Protein AF-A0A8X6VFV5-F1 (afdb_monomer)

InterPro domains:
  IPR036397 Ribonuclease H superfamily [G3DSA:3.30.420.10] (1-63)
  IPR036397 Ribonuclease H superfamily [G3DSA:3.30.420.10] (64-114)

Foldseek 3Di:
DPLPDDQDFDDPDDDQALVCCLPRPCAVTVVVVCVVVDPPDDDDDDPPVSCPDPVNVVSVVDDHDDDDDDDVCVVSVVVRVVVVPDDSVVVVCVVVLVVLVVVQCVVVVNDDDDPVCSVVDDDPPDD

pLDDT: mean 70.6, std 14.45, range [31.52, 92.94]

Radius of gyration: 17.71 Å; Cα contacts (8 Å, |Δi|>4): 74; chains: 1; bounding box: 36×32×45 Å

Secondary structure (DSSP, 8-state):
-BTTB----PPPSS---HHHHIIIIIIIIIHHHHHHHGGG--------GGGGSHHHHHHHHS-------S--HHHHHHHHHHHHHS-HHHHHHHHHHHHHHHHHHHHTTTPPPPGGGGGGS------

Mean predicted aligned error: 12.0 Å

Sequence (127 aa):
MINGRTCLHVVANGTMTGQRYIDEVLLPHIHLFRGSVGDKFVFMDDNATCHRTLAVQDCLDIAGRNYPPTNKNTLIRALTEEWDKLPQQLLDNVVQSMVRRVECCITLHGRHIHPVLIPFFKVPVDF

Structure (mmCIF, N/CA/C/O backbone):
data_AF-A0A8X6VFV5-F1
#
_entry.id   AF-A0A8X6VFV5-F1
#
loop_
_atom_site.group_PDB
_atom_site.id
_atom_site.type_symbol
_atom_site.label_atom_id
_atom_site.label_alt_id
_atom_site.label_comp_id
_atom_site.label_asym_id
_atom_site.label_entity_id
_atom_site.label_seq_id
_atom_site.pdbx_PDB_ins_code
_atom_site.Cartn_x
_atom_site.Cartn_y
_atom_site.Cartn_z
_atom_site.occupancy
_atom_site.B_iso_or_equiv
_atom_site.auth_seq_id
_atom_site.auth_comp_id
_atom_site.auth_asym_id
_atom_site.auth_atom_id
_atom_site.pdbx_PDB_model_num
ATOM 1 N N . MET A 1 1 ? -10.485 -11.238 0.840 1.00 53.78 1 MET A N 1
ATOM 2 C CA . MET A 1 1 ? -10.352 -10.410 -0.376 1.00 53.78 1 MET A CA 1
ATOM 3 C C . MET A 1 1 ? -11.646 -10.527 -1.154 1.00 53.78 1 MET A C 1
ATOM 5 O O . MET A 1 1 ?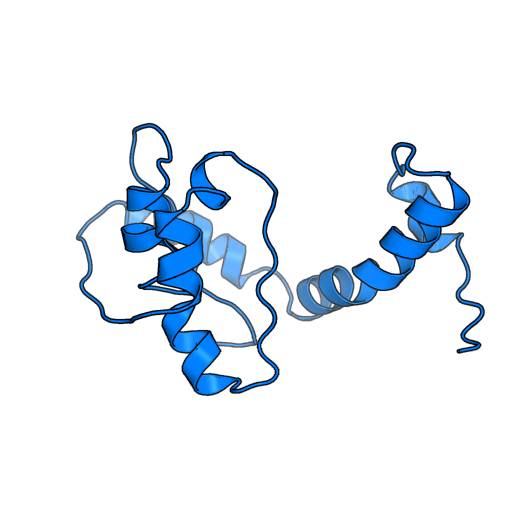 -12.026 -11.645 -1.468 1.00 53.78 1 MET A O 1
ATOM 9 N N . ILE A 1 2 ? -12.331 -9.420 -1.423 1.00 53.16 2 ILE A N 1
ATOM 10 C CA . ILE A 1 2 ? -13.417 -9.388 -2.410 1.00 53.16 2 ILE A CA 1
ATOM 11 C C . ILE A 1 2 ? -12.817 -8.651 -3.607 1.00 53.16 2 ILE A C 1
ATOM 13 O O . ILE A 1 2 ? -12.339 -7.531 -3.449 1.00 53.16 2 ILE A O 1
ATOM 17 N N . ASN A 1 3 ? -12.736 -9.310 -4.764 1.00 63.25 3 ASN A N 1
ATOM 18 C CA . ASN A 1 3 ? -12.216 -8.728 -6.009 1.00 63.25 3 ASN A CA 1
ATOM 19 C C . ASN A 1 3 ? -10.788 -8.142 -5.906 1.00 63.25 3 ASN A C 1
ATOM 21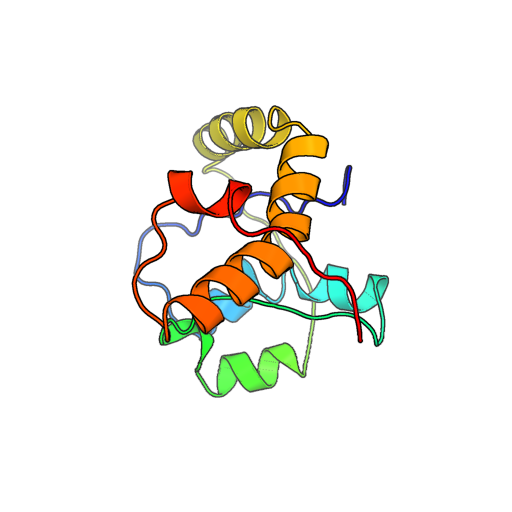 O O . ASN A 1 3 ? -10.541 -7.035 -6.357 1.00 63.25 3 ASN A O 1
ATOM 25 N N . GLY A 1 4 ? -9.829 -8.841 -5.287 1.00 67.06 4 GLY A N 1
ATOM 26 C CA . GLY A 1 4 ? -8.421 -8.402 -5.316 1.00 67.06 4 GLY A CA 1
ATOM 27 C C . GLY A 1 4 ? -8.066 -7.198 -4.424 1.00 67.06 4 GLY A C 1
ATOM 28 O O . GLY A 1 4 ? -6.967 -6.666 -4.540 1.00 67.06 4 GLY A O 1
ATOM 29 N N . ARG A 1 5 ? -8.970 -6.755 -3.536 1.00 70.12 5 ARG A N 1
ATOM 30 C CA . ARG A 1 5 ? -8.761 -5.591 -2.653 1.00 70.12 5 ARG A CA 1
ATOM 31 C C . ARG A 1 5 ? -8.616 -5.957 -1.185 1.00 70.12 5 ARG A C 1
ATOM 33 O O . ARG A 1 5 ? -9.333 -6.819 -0.661 1.00 70.12 5 ARG A O 1
ATOM 40 N N . THR A 1 6 ? -7.752 -5.214 -0.502 1.00 71.88 6 THR A N 1
ATOM 41 C CA . THR A 1 6 ? -7.772 -5.073 0.957 1.00 71.88 6 THR A CA 1
ATOM 42 C C . THR A 1 6 ? -8.751 -3.960 1.346 1.00 71.88 6 THR A C 1
ATOM 44 O O . THR A 1 6 ? -9.061 -3.082 0.536 1.00 71.88 6 THR A O 1
ATOM 47 N N . CYS A 1 7 ? -9.274 -3.991 2.573 1.00 74.69 7 CYS A N 1
ATOM 48 C CA . CYS A 1 7 ? -10.069 -2.876 3.087 1.00 74.69 7 CYS A CA 1
ATOM 49 C C . CYS A 1 7 ? -9.186 -1.629 3.276 1.00 74.69 7 CYS A C 1
ATOM 51 O O . CYS A 1 7 ? -7.992 -1.746 3.561 1.00 74.69 7 CYS A O 1
ATOM 53 N N . LEU A 1 8 ? -9.767 -0.434 3.125 1.00 76.94 8 LEU A N 1
ATOM 54 C CA . LEU A 1 8 ? -9.080 0.815 3.450 1.00 76.94 8 LEU A CA 1
ATOM 55 C C . LEU A 1 8 ? -8.955 0.949 4.974 1.00 76.94 8 LEU A C 1
ATOM 57 O O . LEU A 1 8 ? -9.953 1.122 5.677 1.00 76.94 8 LEU A O 1
ATOM 61 N N . HIS A 1 9 ? -7.722 0.905 5.480 1.00 76.81 9 HIS A N 1
ATOM 62 C CA . HIS A 1 9 ? -7.435 1.099 6.896 1.00 76.81 9 HIS A CA 1
ATOM 63 C C . HIS A 1 9 ? -6.945 2.524 7.161 1.00 76.81 9 HIS A C 1
ATOM 65 O O . HIS A 1 9 ? -5.839 2.901 6.786 1.00 76.81 9 H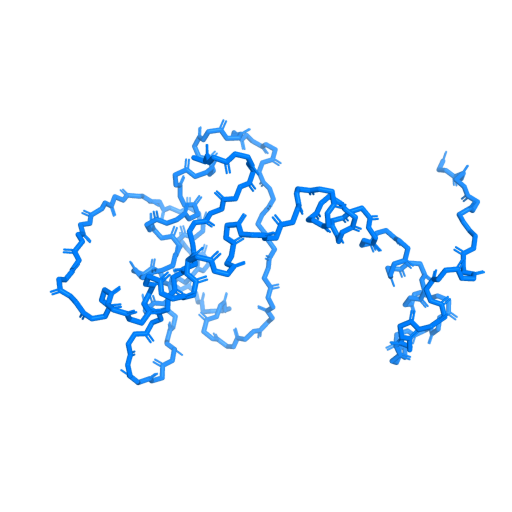IS A O 1
ATOM 71 N N . VAL A 1 10 ? -7.765 3.327 7.834 1.00 79.94 10 VAL A N 1
ATOM 72 C CA . VAL A 1 10 ? -7.356 4.661 8.303 1.00 79.94 10 VAL A CA 1
ATOM 73 C C . VAL A 1 10 ? -6.738 4.523 9.690 1.00 79.94 10 VAL A C 1
ATOM 75 O O . VAL A 1 10 ? -7.350 3.925 10.553 1.00 79.94 10 VAL A O 1
ATOM 78 N N . VAL A 1 11 ? -5.571 5.072 9.975 1.00 78.38 11 VAL A N 1
ATOM 79 C CA . VAL A 1 11 ? -5.020 5.032 11.341 1.00 78.38 11 VAL A CA 1
ATOM 80 C C . VAL A 1 11 ? -5.506 6.269 12.111 1.00 78.38 11 VAL A C 1
ATOM 82 O O . VAL A 1 11 ? -5.524 7.369 11.563 1.00 78.38 11 VAL A O 1
ATOM 85 N N . ALA A 1 12 ? -6.007 6.098 13.342 1.00 76.56 12 ALA A N 1
ATOM 86 C CA . ALA A 1 12 ? -6.532 7.218 14.141 1.00 76.56 12 ALA A CA 1
ATOM 87 C C . ALA A 1 12 ? -5.413 8.208 14.533 1.00 76.56 12 ALA A C 1
ATOM 89 O O . ALA A 1 12 ? -4.238 7.844 14.478 1.00 76.56 12 ALA A O 1
ATOM 90 N N . ASN A 1 13 ? -5.780 9.435 14.938 1.00 77.38 13 ASN A N 1
ATOM 91 C CA . ASN A 1 13 ? -4.868 10.559 15.225 1.00 77.38 13 ASN A CA 1
ATOM 92 C C . ASN A 1 13 ? -3.512 10.168 15.851 1.00 77.38 13 ASN A C 1
ATOM 94 O O . ASN A 1 13 ? -3.423 9.312 16.730 1.00 77.38 13 ASN A O 1
ATOM 98 N N . GLY A 1 14 ? -2.456 10.863 15.424 1.00 75.19 14 GLY A N 1
ATOM 99 C CA . GLY A 1 14 ? -1.074 10.669 15.872 1.00 75.19 14 GLY A CA 1
ATOM 100 C C . GLY A 1 14 ? -0.132 10.329 14.715 1.00 75.19 14 GLY A C 1
ATOM 101 O O . GLY A 1 14 ? -0.572 10.058 13.602 1.00 75.19 14 GLY A O 1
ATOM 102 N N . THR A 1 15 ? 1.173 10.354 14.974 1.00 86.06 15 THR A N 1
ATOM 103 C CA . THR A 1 15 ? 2.202 10.066 13.963 1.00 86.06 15 THR A CA 1
ATOM 104 C C . THR A 1 15 ? 2.296 8.566 13.683 1.00 86.06 15 THR A C 1
ATOM 106 O O . THR A 1 15 ? 2.156 7.748 14.598 1.00 86.06 15 THR A O 1
ATOM 109 N N . MET A 1 16 ? 2.556 8.201 12.425 1.00 90.00 16 MET A N 1
ATOM 110 C CA . MET A 1 16 ? 2.870 6.824 12.043 1.00 90.00 16 MET A CA 1
ATOM 111 C C . MET A 1 16 ? 4.284 6.465 12.519 1.00 90.00 16 MET A C 1
ATOM 113 O O . MET A 1 16 ? 5.265 7.068 12.086 1.00 90.00 16 MET A O 1
ATOM 117 N N . THR A 1 17 ? 4.393 5.491 13.422 1.00 92.94 17 THR A N 1
ATOM 118 C CA . THR A 1 17 ? 5.668 4.896 13.855 1.00 92.94 17 THR A CA 1
ATOM 119 C C . THR A 1 17 ? 5.811 3.504 13.249 1.00 92.94 17 THR A C 1
ATOM 121 O O . THR A 1 17 ? 4.818 2.918 12.823 1.00 92.94 17 THR A O 1
ATOM 124 N N . GLY A 1 18 ? 7.024 2.942 13.229 1.00 89.31 18 GLY A N 1
ATOM 125 C CA . GLY A 1 18 ? 7.211 1.576 12.724 1.00 89.31 18 GLY A CA 1
ATOM 126 C C . GLY A 1 18 ? 6.393 0.538 13.494 1.00 89.31 18 GLY A C 1
ATOM 127 O O . GLY A 1 18 ? 5.768 -0.316 12.882 1.00 89.31 18 GLY A O 1
ATOM 128 N N . GLN A 1 19 ? 6.284 0.675 14.819 1.00 90.56 19 GLN A N 1
ATOM 129 C CA . GLN A 1 19 ? 5.454 -0.225 15.623 1.00 90.56 19 GLN A CA 1
ATOM 130 C C . GLN A 1 19 ? 3.958 -0.100 15.291 1.00 90.56 19 GLN A C 1
ATOM 132 O O . GLN A 1 19 ? 3.285 -1.109 15.124 1.00 90.56 19 GLN A O 1
ATOM 137 N N . ARG A 1 20 ? 3.434 1.122 15.103 1.00 91.19 20 ARG A N 1
ATOM 138 C CA . ARG A 1 20 ? 2.039 1.296 14.651 1.00 91.19 20 ARG A CA 1
ATOM 139 C C . ARG A 1 20 ? 1.812 0.720 13.261 1.00 91.19 20 ARG A C 1
ATOM 141 O O . ARG A 1 20 ? 0.762 0.143 13.012 1.00 91.19 20 ARG A O 1
ATOM 148 N N . TYR A 1 21 ? 2.782 0.863 12.364 1.00 89.62 21 TYR A N 1
ATOM 149 C CA . TYR A 1 21 ? 2.698 0.279 11.032 1.00 89.62 21 TYR A CA 1
ATOM 150 C C . TYR A 1 21 ? 2.611 -1.256 11.090 1.00 89.62 21 TYR A C 1
ATOM 152 O O . TYR A 1 21 ? 1.796 -1.852 10.389 1.00 89.62 21 TYR A O 1
ATOM 160 N N . ILE A 1 22 ? 3.367 -1.894 11.990 1.00 88.06 22 ILE A N 1
ATOM 161 C CA . ILE A 1 22 ? 3.267 -3.335 12.268 1.00 88.06 22 ILE A CA 1
ATOM 162 C C . ILE A 1 22 ? 1.865 -3.703 12.761 1.00 88.06 22 ILE A C 1
ATOM 164 O O . ILE A 1 22 ? 1.182 -4.519 12.138 1.00 88.06 22 ILE A O 1
ATOM 168 N N . ASP A 1 23 ? 1.432 -3.074 13.853 1.00 87.19 23 ASP A N 1
ATOM 169 C CA . ASP A 1 23 ? 0.241 -3.488 14.598 1.00 87.19 23 ASP A CA 1
ATOM 170 C C . ASP A 1 23 ? -1.066 -3.144 13.872 1.00 87.19 23 ASP A C 1
ATOM 172 O O . ASP A 1 23 ? -2.024 -3.915 13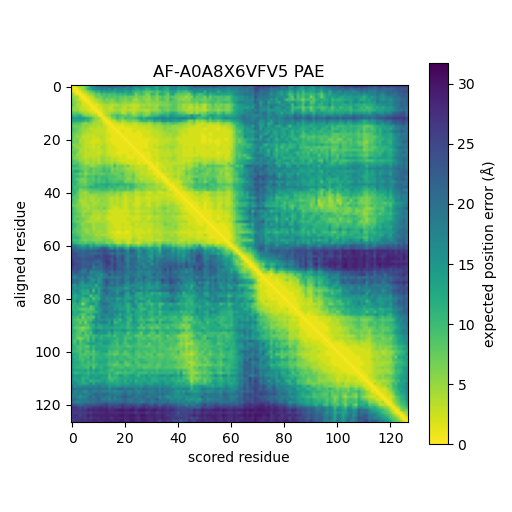.916 1.00 87.19 23 ASP A O 1
ATOM 176 N N . GLU A 1 24 ? -1.119 -1.994 13.195 1.00 85.88 24 GLU A N 1
ATOM 177 C CA . GLU A 1 24 ? -2.337 -1.482 12.559 1.00 85.88 24 GLU A CA 1
ATOM 178 C C . GLU A 1 24 ? -2.411 -1.798 11.055 1.00 85.88 24 GLU A C 1
ATOM 180 O O . GLU A 1 24 ? -3.511 -1.823 10.503 1.00 85.88 24 GLU A O 1
ATOM 185 N N . VAL A 1 25 ? -1.279 -2.070 10.380 1.00 85.06 25 VAL A N 1
ATOM 186 C CA . VAL A 1 25 ? -1.241 -2.298 8.919 1.00 85.06 25 VAL A CA 1
ATOM 187 C C . VAL A 1 25 ? -0.719 -3.686 8.546 1.00 85.06 25 VAL A C 1
ATOM 189 O O . VAL A 1 25 ? -1.443 -4.458 7.909 1.00 85.06 25 VAL A O 1
ATOM 192 N N . LEU A 1 26 ? 0.516 -4.031 8.918 1.00 83.81 26 LEU A N 1
ATOM 193 C CA . LEU A 1 26 ? 1.163 -5.253 8.427 1.00 83.81 26 LEU A CA 1
ATOM 194 C C . LEU A 1 26 ? 0.506 -6.525 8.971 1.00 83.81 26 LEU A C 1
ATOM 196 O O . LEU A 1 26 ? 0.117 -7.395 8.187 1.00 83.81 26 LEU A O 1
ATOM 200 N N . LEU A 1 27 ? 0.325 -6.625 10.289 1.00 81.88 27 LEU A N 1
ATOM 201 C CA . LEU A 1 27 ? -0.238 -7.821 10.923 1.00 81.88 27 LEU A CA 1
ATOM 202 C C . LEU A 1 27 ? -1.721 -8.053 10.581 1.00 81.88 27 LEU A C 1
ATOM 204 O O . LEU A 1 27 ? -2.073 -9.197 10.277 1.00 81.88 27 LEU A O 1
ATOM 208 N N . PRO A 1 28 ? -2.610 -7.038 10.578 1.00 76.31 28 PRO A N 1
ATOM 209 C CA . PRO A 1 28 ? -4.030 -7.271 10.310 1.00 76.31 28 PRO A CA 1
ATOM 210 C C . PRO A 1 28 ? -4.344 -7.475 8.828 1.00 76.31 28 PRO A C 1
ATOM 212 O O . PRO A 1 28 ? -5.347 -8.107 8.494 1.00 76.31 28 PRO A O 1
ATOM 215 N N . HIS A 1 29 ? -3.531 -6.914 7.928 1.00 76.75 29 HIS A N 1
ATOM 216 C CA . HIS A 1 29 ? -3.844 -6.886 6.502 1.00 76.75 29 HIS A CA 1
ATOM 217 C C . HIS A 1 29 ? -2.850 -7.698 5.686 1.00 76.75 29 HIS A C 1
ATOM 219 O O . HIS A 1 29 ? -3.251 -8.662 5.043 1.00 76.75 29 HIS A O 1
ATOM 225 N N . ILE A 1 30 ? -1.564 -7.363 5.729 1.00 75.50 30 ILE A N 1
ATOM 226 C CA . ILE A 1 30 ? -0.555 -7.940 4.829 1.00 75.50 30 ILE A CA 1
ATOM 227 C C . ILE A 1 30 ? -0.253 -9.403 5.162 1.00 75.50 30 ILE A C 1
ATOM 229 O O . ILE A 1 30 ? -0.168 -10.234 4.254 1.00 75.50 30 ILE A O 1
ATOM 233 N N . HIS A 1 31 ? -0.190 -9.749 6.449 1.00 72.56 31 HIS A N 1
ATOM 234 C CA . HIS A 1 31 ? 0.055 -11.121 6.892 1.00 72.56 31 HIS A CA 1
ATOM 235 C C . HIS A 1 31 ? -0.946 -12.128 6.306 1.00 72.56 31 HIS A C 1
ATOM 237 O O . HIS A 1 31 ? -0.556 -13.171 5.776 1.00 72.56 31 HIS A O 1
ATOM 243 N N . LEU A 1 32 ? -2.243 -11.807 6.383 1.00 65.00 32 LEU A N 1
ATOM 244 C CA . LEU A 1 32 ? -3.309 -12.684 5.894 1.00 65.00 32 LEU A CA 1
ATOM 245 C C . LEU A 1 32 ? -3.155 -12.970 4.395 1.00 65.00 32 LEU A C 1
ATOM 247 O O . LEU A 1 32 ? -3.436 -14.081 3.947 1.00 65.0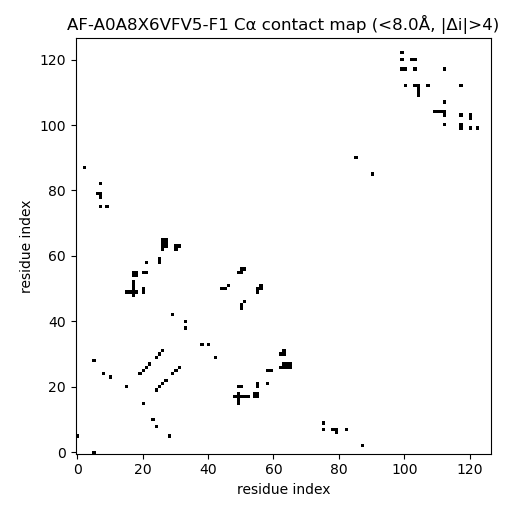0 32 LEU A O 1
ATOM 251 N N . PHE A 1 33 ? -2.672 -11.991 3.624 1.00 63.81 33 PHE A N 1
ATOM 252 C CA . PHE A 1 33 ? -2.466 -12.154 2.187 1.00 63.81 33 PHE A CA 1
ATOM 253 C C . PHE A 1 33 ? -1.212 -12.948 1.857 1.00 63.81 33 PHE A C 1
ATOM 255 O O . PHE A 1 33 ? -1.296 -13.836 1.005 1.00 63.81 33 PHE A O 1
ATOM 262 N N . ARG A 1 34 ? -0.098 -12.719 2.563 1.00 65.38 34 ARG A N 1
ATOM 263 C CA . ARG A 1 34 ? 1.133 -13.504 2.381 1.00 65.38 34 ARG A CA 1
ATOM 264 C C . ARG A 1 34 ? 0.868 -15.001 2.542 1.00 65.38 34 ARG A C 1
ATOM 266 O O . ARG A 1 34 ? 1.264 -15.777 1.680 1.00 65.38 34 ARG A O 1
ATOM 273 N N . GLY A 1 35 ? 0.122 -15.399 3.577 1.00 64.88 35 GLY A N 1
ATOM 274 C CA . GLY A 1 35 ? -0.243 -16.804 3.793 1.00 64.88 35 GLY A CA 1
ATOM 275 C C . GLY A 1 35 ? -1.103 -17.411 2.675 1.00 64.88 35 GLY A C 1
ATOM 276 O O . GLY A 1 35 ? -1.022 -18.608 2.425 1.00 64.88 35 GLY A O 1
ATOM 277 N N . SER A 1 36 ? -1.905 -16.595 1.980 1.00 62.41 36 SER A N 1
ATOM 278 C CA . SER A 1 36 ? -2.788 -17.050 0.893 1.00 62.41 36 SER A CA 1
ATOM 279 C C . SER A 1 36 ? -2.132 -17.076 -0.495 1.00 62.41 36 SER A C 1
ATOM 281 O O . SER A 1 36 ? -2.480 -17.922 -1.313 1.00 62.41 36 SER A O 1
ATOM 283 N N . VAL A 1 37 ? -1.198 -16.157 -0.770 1.00 64.94 37 VAL A N 1
ATOM 284 C CA . VAL A 1 37 ? -0.480 -16.050 -2.055 1.00 64.94 37 VAL A CA 1
ATOM 285 C C . VAL A 1 37 ? 0.757 -16.959 -2.077 1.00 64.94 37 VAL A C 1
ATOM 287 O O . VAL A 1 37 ? 1.168 -17.415 -3.145 1.00 64.94 37 VAL A O 1
ATOM 290 N N . GLY A 1 38 ? 1.325 -17.262 -0.905 1.00 64.25 38 GLY A N 1
ATOM 291 C CA . GLY A 1 38 ? 2.493 -18.127 -0.758 1.00 64.25 38 GLY A CA 1
ATOM 292 C C . GLY A 1 38 ? 3.788 -17.449 -1.207 1.00 64.25 38 GLY A C 1
ATOM 293 O O . GLY A 1 38 ? 3.909 -16.224 -1.194 1.00 64.25 38 GLY A O 1
ATOM 294 N N . ASP A 1 39 ? 4.759 -18.251 -1.638 1.00 68.44 39 ASP A N 1
ATOM 295 C CA . ASP A 1 39 ? 6.153 -17.824 -1.858 1.00 68.44 39 ASP A CA 1
ATOM 296 C C . ASP A 1 39 ? 6.347 -16.769 -2.962 1.00 68.44 39 ASP A C 1
ATOM 298 O O . ASP A 1 39 ? 7.421 -16.191 -3.095 1.00 68.44 39 ASP A O 1
ATOM 302 N N . LYS A 1 40 ? 5.309 -16.494 -3.760 1.00 67.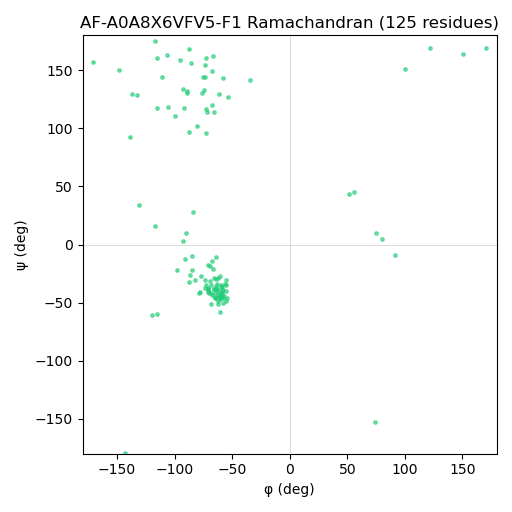75 40 LYS A N 1
ATOM 303 C CA . LYS A 1 40 ? 5.320 -15.471 -4.821 1.00 67.75 40 LYS A CA 1
ATOM 304 C C . LYS A 1 40 ? 4.807 -14.106 -4.358 1.00 67.75 40 LYS A C 1
ATOM 306 O O . LYS A 1 40 ? 4.662 -13.199 -5.175 1.00 67.75 40 LYS A O 1
ATOM 311 N N . PHE A 1 41 ? 4.471 -13.962 -3.079 1.00 66.75 41 PHE A N 1
ATOM 312 C CA . PHE A 1 41 ? 3.973 -12.709 -2.535 1.00 66.75 41 PHE A CA 1
ATOM 313 C C . PHE A 1 41 ? 5.068 -11.635 -2.540 1.00 66.75 41 PHE A C 1
ATOM 315 O O . PHE A 1 41 ? 6.098 -11.786 -1.888 1.00 66.75 41 PHE A O 1
ATOM 322 N N . VAL A 1 42 ? 4.814 -10.531 -3.243 1.00 70.56 42 VAL A N 1
ATOM 323 C CA . VAL A 1 42 ? 5.674 -9.344 -3.242 1.00 70.56 42 VAL A CA 1
ATOM 324 C C . VAL A 1 42 ? 4.891 -8.193 -2.626 1.00 70.56 42 VAL A C 1
ATOM 326 O O . VAL A 1 42 ? 3.857 -7.787 -3.156 1.00 70.56 42 VAL A O 1
ATOM 329 N N . PHE A 1 43 ? 5.385 -7.677 -1.503 1.00 73.50 43 PHE A N 1
ATOM 330 C CA . PHE A 1 43 ? 4.856 -6.471 -0.873 1.00 73.50 43 PHE A CA 1
ATOM 331 C C . PHE A 1 43 ? 5.627 -5.245 -1.370 1.00 73.50 43 PHE A C 1
ATOM 333 O O . PHE A 1 43 ? 6.853 -5.275 -1.440 1.00 73.50 43 PHE A O 1
ATOM 340 N N . MET A 1 44 ? 4.909 -4.179 -1.730 1.00 77.44 44 MET A N 1
ATOM 341 C CA . MET A 1 44 ? 5.490 -2.921 -2.197 1.00 77.44 44 MET A CA 1
ATOM 342 C C . MET A 1 44 ? 4.825 -1.751 -1.474 1.00 77.44 44 MET A C 1
ATOM 344 O O . MET A 1 44 ? 3.600 -1.633 -1.469 1.00 77.44 44 MET A O 1
ATOM 348 N N . ASP A 1 45 ? 5.647 -0.878 -0.908 1.00 79.62 45 ASP A N 1
ATOM 349 C CA . ASP A 1 45 ? 5.277 0.367 -0.241 1.00 79.62 45 ASP A CA 1
ATOM 350 C C . ASP A 1 45 ? 6.330 1.457 -0.538 1.00 79.62 45 ASP A C 1
ATOM 352 O O . ASP A 1 45 ? 7.291 1.236 -1.282 1.00 79.62 45 ASP A O 1
ATOM 356 N N . ASP A 1 46 ? 6.143 2.660 0.005 1.00 76.56 46 ASP A N 1
ATOM 357 C CA . ASP A 1 46 ? 7.122 3.742 -0.113 1.00 76.56 46 ASP A CA 1
ATOM 358 C C . ASP A 1 46 ? 8.192 3.693 0.998 1.00 76.56 46 ASP A C 1
ATOM 360 O O . ASP A 1 46 ? 8.081 2.976 1.990 1.00 76.56 46 ASP A O 1
ATOM 364 N N . ASN A 1 47 ? 9.254 4.487 0.840 1.00 76.88 47 ASN A N 1
ATOM 365 C CA . ASN A 1 47 ? 10.404 4.506 1.752 1.00 76.88 47 ASN A CA 1
ATOM 366 C C . ASN A 1 47 ? 10.210 5.393 2.997 1.00 76.88 47 ASN A C 1
ATOM 368 O O . ASN A 1 47 ? 11.194 5.920 3.521 1.00 76.88 47 ASN A O 1
ATOM 372 N N . ALA A 1 48 ? 8.980 5.606 3.475 1.00 78.81 48 ALA A N 1
ATOM 373 C CA . ALA A 1 48 ? 8.771 6.388 4.692 1.00 78.81 48 ALA A CA 1
ATOM 374 C C . ALA A 1 48 ? 9.530 5.766 5.881 1.00 78.81 48 ALA A C 1
ATOM 376 O O . ALA A 1 48 ? 9.599 4.546 6.019 1.00 78.81 48 ALA A O 1
ATOM 377 N N . THR A 1 49 ? 10.088 6.593 6.773 1.00 84.88 49 THR A N 1
ATOM 378 C CA . THR A 1 49 ? 10.957 6.122 7.871 1.00 84.88 49 THR A CA 1
ATOM 379 C C . THR A 1 49 ? 10.286 5.069 8.750 1.00 84.88 49 THR A C 1
ATOM 381 O O . THR A 1 49 ? 10.941 4.135 9.206 1.00 84.88 49 THR A O 1
ATOM 384 N N . CYS A 1 50 ? 8.972 5.176 8.964 1.00 87.06 50 CYS A N 1
ATOM 385 C CA . CYS A 1 50 ? 8.211 4.176 9.705 1.00 87.06 50 CYS A CA 1
ATOM 386 C C . CYS A 1 50 ? 8.188 2.805 9.019 1.00 87.06 50 CYS A C 1
ATOM 388 O O . CYS A 1 50 ? 8.151 1.816 9.731 1.00 87.06 50 CYS A O 1
ATOM 390 N N . HIS A 1 51 ? 8.276 2.719 7.690 1.00 81.69 51 HIS A N 1
ATOM 391 C CA . HIS A 1 51 ? 8.266 1.459 6.934 1.00 81.69 51 HIS A CA 1
ATOM 392 C C . HIS A 1 51 ? 9.644 0.801 6.821 1.00 81.69 51 HIS A C 1
ATOM 394 O O . HIS A 1 51 ? 9.768 -0.309 6.311 1.00 81.69 51 HIS A O 1
ATOM 400 N N . ARG A 1 52 ? 10.701 1.509 7.226 1.00 82.50 52 ARG A N 1
ATOM 401 C CA . ARG A 1 52 ? 12.098 1.079 7.065 1.00 82.50 52 ARG A CA 1
ATOM 402 C C . ARG A 1 52 ? 12.807 0.874 8.404 1.00 82.50 52 ARG A C 1
ATOM 404 O O . ARG A 1 52 ? 14.032 0.832 8.453 1.00 82.50 52 ARG A O 1
ATOM 411 N N . THR A 1 53 ? 12.059 0.776 9.504 1.00 85.50 53 THR A N 1
ATOM 412 C CA . THR A 1 53 ? 12.633 0.437 10.812 1.00 85.50 53 THR A CA 1
ATOM 413 C C . THR A 1 53 ? 13.008 -1.045 10.865 1.00 85.50 53 THR A C 1
ATOM 415 O O . THR A 1 53 ? 12.394 -1.869 10.191 1.00 85.50 53 THR A O 1
ATOM 418 N N . LEU A 1 54 ? 13.978 -1.401 11.714 1.00 84.19 54 LEU A N 1
ATOM 419 C CA . LEU A 1 54 ? 14.374 -2.803 11.913 1.00 84.19 54 LEU A CA 1
ATOM 420 C C . LEU A 1 54 ? 13.189 -3.675 12.346 1.00 84.19 54 LEU A C 1
ATOM 422 O O . LEU A 1 54 ? 12.955 -4.716 11.757 1.00 84.19 54 LEU A O 1
ATOM 426 N N . ALA A 1 55 ? 12.369 -3.188 13.282 1.00 84.75 55 ALA A N 1
ATOM 427 C CA . ALA A 1 55 ? 11.179 -3.908 13.731 1.00 84.75 55 ALA A CA 1
ATOM 428 C C . ALA A 1 55 ? 10.184 -4.195 12.590 1.00 84.75 55 ALA A C 1
ATOM 430 O O . ALA A 1 55 ? 9.553 -5.248 12.573 1.00 84.75 55 ALA A O 1
ATOM 431 N N . VAL A 1 56 ? 10.032 -3.269 11.632 1.00 81.31 56 VAL A N 1
ATOM 432 C CA . VAL A 1 56 ? 9.171 -3.486 10.460 1.00 81.31 56 VAL A CA 1
ATOM 433 C C . VAL A 1 56 ? 9.776 -4.522 9.525 1.00 81.31 56 VAL A C 1
ATOM 435 O O . VAL A 1 56 ? 9.048 -5.390 9.047 1.00 81.31 56 VAL A O 1
ATOM 438 N N . GLN A 1 57 ? 11.089 -4.466 9.304 1.00 78.62 57 GLN A N 1
ATOM 439 C CA . GLN A 1 57 ? 11.784 -5.460 8.494 1.00 78.62 57 GLN A CA 1
ATOM 440 C C . GLN A 1 57 ? 11.644 -6.865 9.102 1.00 78.62 57 GLN A C 1
ATOM 442 O O . GLN A 1 57 ? 11.250 -7.791 8.399 1.00 78.62 57 GLN A O 1
ATOM 447 N N . ASP A 1 58 ? 11.839 -6.985 10.416 1.00 77.69 58 ASP A N 1
ATOM 448 C CA . ASP A 1 58 ? 11.682 -8.238 11.160 1.00 77.69 58 ASP A CA 1
ATOM 449 C C . ASP A 1 58 ? 10.225 -8.744 11.143 1.00 77.69 58 ASP A C 1
ATOM 451 O O . ASP A 1 58 ? 9.971 -9.945 11.070 1.00 77.69 58 ASP A O 1
ATOM 455 N N . CYS A 1 59 ? 9.234 -7.846 11.181 1.00 74.12 59 CYS A N 1
ATOM 456 C CA . CYS A 1 59 ? 7.818 -8.215 11.100 1.00 74.12 59 CYS A CA 1
ATOM 457 C C . CYS A 1 59 ? 7.391 -8.658 9.693 1.00 74.12 59 CYS A C 1
ATOM 459 O O . CYS A 1 59 ? 6.564 -9.560 9.548 1.00 74.12 59 CYS A O 1
ATOM 461 N N . LEU A 1 60 ? 7.948 -8.059 8.638 1.00 69.94 60 LEU A N 1
ATOM 462 C CA . LEU A 1 60 ? 7.727 -8.559 7.280 1.00 69.94 60 LEU A CA 1
ATOM 463 C C . LEU A 1 60 ? 8.240 -9.996 7.137 1.00 69.94 60 LEU A C 1
ATOM 465 O O . LEU A 1 60 ? 7.658 -10.767 6.370 1.00 69.94 60 LEU A O 1
ATOM 469 N N . ASP A 1 61 ? 9.231 -10.380 7.942 1.00 66.12 61 ASP A N 1
ATOM 470 C CA . ASP A 1 61 ? 9.725 -11.748 8.041 1.00 66.12 61 ASP A CA 1
ATOM 471 C C . ASP A 1 61 ? 8.875 -12.631 8.969 1.00 66.12 61 ASP A C 1
ATOM 473 O O . ASP A 1 61 ? 8.727 -13.826 8.695 1.00 66.12 61 ASP A O 1
ATOM 477 N N . ILE A 1 62 ? 8.244 -12.069 10.008 1.00 50.72 62 ILE A N 1
ATOM 478 C CA . ILE A 1 62 ? 7.570 -12.826 11.070 1.00 50.72 62 ILE A CA 1
ATOM 479 C C . ILE A 1 62 ? 6.201 -12.226 11.457 1.00 50.72 62 ILE A C 1
ATOM 481 O O . ILE A 1 62 ? 6.089 -11.084 11.889 1.00 50.72 62 ILE A O 1
ATOM 485 N N . ALA A 1 63 ? 5.198 -13.113 11.479 1.00 43.84 63 ALA A N 1
ATOM 486 C CA . ALA A 1 63 ? 3.993 -13.090 12.328 1.00 43.84 63 ALA A CA 1
ATOM 487 C C . ALA A 1 63 ? 2.670 -12.586 11.742 1.00 43.84 63 ALA A C 1
ATOM 489 O O . ALA A 1 63 ? 2.604 -11.736 10.860 1.00 43.84 63 ALA A O 1
ATOM 490 N N . GLY A 1 64 ? 1.604 -13.151 12.325 1.00 39.75 64 GLY A N 1
ATOM 491 C CA . GLY A 1 64 ? 0.222 -12.708 12.227 1.00 39.75 64 GLY A CA 1
ATOM 492 C C . GLY A 1 64 ? -0.606 -12.980 13.476 1.00 39.75 64 GLY A C 1
ATOM 493 O O . GLY A 1 64 ? -0.362 -13.968 14.168 1.00 39.75 64 GLY A O 1
ATOM 494 N N . ARG A 1 65 ? -1.604 -12.108 13.716 1.00 33.56 65 ARG A N 1
ATOM 495 C CA . ARG A 1 65 ? -2.993 -12.343 14.201 1.00 33.56 65 ARG A CA 1
ATOM 496 C C . ARG A 1 65 ? -3.716 -11.016 14.564 1.00 33.56 65 ARG A C 1
ATOM 498 O O . ARG A 1 65 ? -3.090 -9.969 14.611 1.00 33.56 65 ARG A O 1
ATOM 505 N N . ASN A 1 66 ? -5.043 -11.121 14.796 1.00 31.52 66 ASN A N 1
ATOM 506 C CA . ASN A 1 66 ? -6.137 -10.111 14.852 1.00 31.52 66 ASN A CA 1
ATOM 507 C C . ASN A 1 66 ? -6.529 -9.536 16.246 1.00 31.52 66 ASN A C 1
ATOM 509 O O . ASN A 1 66 ? -6.429 -10.280 17.217 1.00 31.52 66 ASN A O 1
ATOM 513 N N . TYR A 1 67 ? -7.173 -8.340 16.291 1.00 32.09 67 TYR A N 1
ATOM 514 C CA . TYR A 1 67 ? -8.482 -8.014 16.957 1.00 32.09 67 TYR A CA 1
ATOM 515 C C . TYR A 1 67 ? -9.005 -6.577 16.586 1.00 32.09 67 TYR A C 1
ATOM 517 O O . TYR A 1 67 ? -8.179 -5.754 16.196 1.00 32.09 67 TYR A O 1
ATOM 525 N N . PRO A 1 68 ? -10.327 -6.231 16.666 1.00 34.22 68 PRO A N 1
ATOM 526 C CA . PRO A 1 68 ? -10.906 -5.030 16.019 1.00 34.22 68 PRO A CA 1
ATOM 527 C C . PRO A 1 68 ? -11.474 -3.917 16.960 1.00 34.22 68 PRO A C 1
ATOM 529 O O . PRO A 1 68 ? -11.840 -4.220 18.097 1.00 34.22 68 PRO A O 1
ATOM 532 N N . PRO A 1 69 ? -11.650 -2.654 16.482 1.00 40.28 69 PRO A N 1
ATOM 533 C CA . PRO A 1 69 ? -12.227 -1.530 17.251 1.00 40.28 69 PRO A CA 1
ATOM 534 C C . PRO A 1 69 ? -13.557 -0.929 16.701 1.00 40.28 69 PRO A C 1
ATOM 536 O O . PRO A 1 69 ? -14.037 -1.292 15.630 1.00 40.28 69 PRO A O 1
ATOM 539 N N . THR A 1 70 ? -14.152 0.022 17.449 1.00 47.78 70 THR A N 1
ATOM 540 C CA . THR A 1 70 ? -15.617 0.261 17.559 1.00 47.78 70 THR A CA 1
ATOM 541 C C . THR A 1 70 ? -16.137 1.712 17.377 1.00 47.78 70 THR A C 1
ATOM 543 O O . THR A 1 70 ? -17.131 2.079 18.000 1.00 47.78 70 THR A O 1
ATOM 546 N N . ASN A 1 71 ? -15.525 2.537 16.514 1.00 48.59 71 ASN A N 1
ATOM 547 C CA . ASN A 1 71 ? -16.126 3.621 15.681 1.00 48.59 71 ASN A CA 1
ATOM 548 C C . ASN A 1 71 ? -15.102 4.749 15.416 1.00 48.59 71 ASN A C 1
ATOM 550 O O . ASN A 1 71 ? -14.167 4.911 16.179 1.00 48.59 71 ASN A O 1
ATOM 554 N N . LYS A 1 72 ? -15.283 5.668 14.458 1.00 51.78 72 LYS A N 1
ATOM 555 C CA . LYS A 1 72 ? -14.649 5.626 13.117 1.00 51.78 72 LYS A CA 1
ATOM 556 C C . LYS A 1 72 ? -15.469 4.926 12.037 1.00 51.78 72 LYS A C 1
ATOM 558 O O . LYS A 1 72 ? -15.182 5.065 10.855 1.00 51.78 72 LYS A O 1
ATOM 563 N N . ASN A 1 73 ? -16.557 4.276 12.429 1.00 52.72 73 ASN A N 1
ATOM 564 C CA . ASN A 1 73 ? -17.414 3.512 11.529 1.00 52.72 73 ASN A CA 1
ATOM 565 C C . ASN A 1 73 ? -18.158 4.412 10.551 1.00 52.72 73 ASN A C 1
ATOM 567 O O . A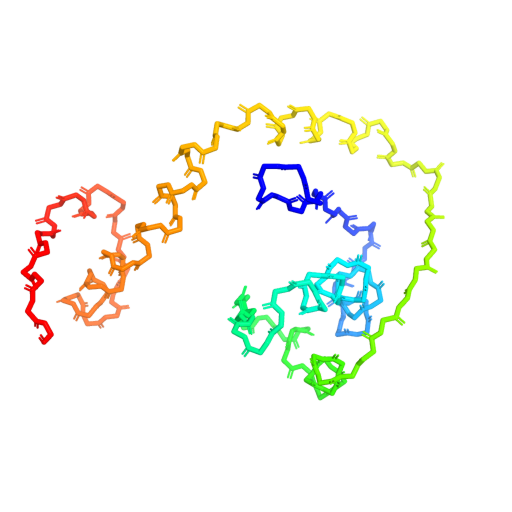SN A 1 73 ? -18.314 4.047 9.396 1.00 52.72 73 ASN A O 1
ATOM 571 N N . THR A 1 74 ? -18.553 5.610 10.970 1.00 49.59 74 THR A N 1
ATOM 572 C CA . THR A 1 74 ? -19.279 6.537 10.099 1.00 49.59 74 THR A CA 1
ATOM 573 C C . THR A 1 74 ? -18.379 7.109 9.004 1.00 49.59 74 THR A C 1
ATOM 575 O O . THR A 1 74 ? -18.810 7.230 7.862 1.00 49.59 74 THR A O 1
ATOM 578 N N . LEU A 1 75 ? -17.112 7.388 9.329 1.00 51.34 75 LEU A N 1
ATOM 579 C CA . LEU A 1 75 ? -16.129 7.892 8.366 1.00 51.34 75 LEU A CA 1
ATOM 580 C C . LEU A 1 75 ? -15.565 6.774 7.476 1.00 51.34 75 LEU A C 1
ATOM 582 O O . LEU A 1 75 ? -15.447 6.948 6.267 1.00 51.34 75 LEU A O 1
ATOM 586 N N . ILE A 1 76 ? -15.274 5.605 8.054 1.00 57.38 76 ILE A N 1
ATOM 587 C CA . ILE A 1 76 ? -14.886 4.405 7.302 1.00 57.38 76 ILE A CA 1
ATOM 588 C C . ILE A 1 76 ? -15.984 4.014 6.331 1.00 57.38 76 ILE A C 1
ATOM 590 O O . ILE A 1 76 ? -15.659 3.669 5.207 1.00 57.38 76 ILE A O 1
ATOM 594 N N . ARG A 1 77 ? -17.262 4.073 6.722 1.00 52.81 77 ARG A N 1
ATOM 595 C CA . ARG A 1 77 ? -18.358 3.689 5.830 1.00 52.81 77 ARG A CA 1
ATOM 596 C C . ARG A 1 77 ? -18.375 4.557 4.577 1.00 52.81 77 ARG A C 1
ATOM 598 O O . ARG A 1 77 ? -18.386 4.005 3.489 1.00 52.81 77 ARG A O 1
ATOM 605 N N . ALA A 1 78 ? -18.253 5.876 4.728 1.00 49.91 78 ALA A N 1
ATOM 606 C CA . ALA A 1 78 ? -18.189 6.787 3.588 1.00 49.91 78 ALA A CA 1
ATOM 607 C C . ALA A 1 78 ? -16.988 6.492 2.667 1.00 49.91 78 ALA A C 1
ATOM 609 O O . ALA A 1 78 ? -17.139 6.423 1.454 1.00 49.91 78 ALA A O 1
ATOM 610 N N . LEU A 1 79 ? -15.799 6.251 3.229 1.00 53.59 79 LEU A N 1
ATOM 611 C CA . LEU A 1 79 ? -14.612 5.939 2.425 1.00 53.59 79 LEU A CA 1
ATOM 612 C C . LEU A 1 79 ? -14.632 4.520 1.834 1.00 53.59 79 LEU A C 1
ATOM 614 O O . LEU A 1 79 ? -14.095 4.302 0.754 1.00 53.59 79 LEU A O 1
ATOM 618 N N . THR A 1 80 ? -15.255 3.563 2.520 1.00 62.69 80 THR A N 1
ATOM 619 C CA . THR A 1 80 ? -15.438 2.183 2.045 1.00 62.69 80 THR A CA 1
ATOM 620 C C . THR A 1 80 ? -16.447 2.154 0.905 1.00 62.69 80 THR A C 1
ATOM 622 O O . THR A 1 80 ? -16.187 1.508 -0.099 1.00 62.69 80 THR A O 1
ATOM 625 N N . GLU A 1 81 ? -17.535 2.925 0.998 1.00 58.72 81 GLU A N 1
ATOM 626 C CA . GLU A 1 81 ? -18.500 3.097 -0.093 1.00 58.72 81 GLU A CA 1
ATOM 627 C C . GLU A 1 81 ? -17.826 3.658 -1.354 1.00 58.72 81 GLU A C 1
ATOM 629 O O . GLU A 1 81 ? -18.081 3.168 -2.451 1.00 58.72 81 GLU A O 1
ATOM 634 N N . GLU A 1 82 ? -16.935 4.645 -1.224 1.00 65.88 82 GLU A N 1
ATOM 635 C CA . GLU A 1 82 ? -16.172 5.167 -2.368 1.00 65.88 82 GLU A CA 1
ATOM 636 C C . GLU A 1 82 ? -15.110 4.178 -2.877 1.00 65.88 82 GLU A C 1
ATOM 638 O O . GLU A 1 82 ? -14.930 4.026 -4.086 1.00 65.88 82 GLU A O 1
ATOM 643 N N . TRP A 1 83 ? -14.437 3.452 -1.981 1.00 67.50 83 TRP A N 1
ATOM 644 C CA . TRP A 1 83 ? -13.444 2.433 -2.338 1.00 67.50 83 TRP A CA 1
ATOM 645 C C . TRP A 1 83 ? -14.065 1.232 -3.067 1.00 67.50 83 TRP A C 1
ATOM 647 O O . TRP A 1 83 ? -13.485 0.721 -4.028 1.00 67.50 83 TRP A O 1
ATOM 657 N N . ASP A 1 84 ? -15.265 0.811 -2.667 1.00 68.69 84 ASP A N 1
ATOM 658 C CA . ASP A 1 84 ? -16.022 -0.269 -3.307 1.00 68.69 84 ASP A CA 1
ATOM 659 C C . ASP A 1 84 ? -16.516 0.135 -4.703 1.00 68.69 84 ASP A C 1
ATOM 661 O O . ASP A 1 84 ? -16.562 -0.702 -5.608 1.00 68.69 84 ASP A O 1
ATOM 665 N N . LYS A 1 85 ? -16.814 1.425 -4.918 1.00 73.50 85 LYS A N 1
ATOM 666 C CA . LYS A 1 85 ? -17.234 1.971 -6.222 1.00 73.50 85 LYS A CA 1
ATOM 667 C C . LYS A 1 85 ? -16.117 2.023 -7.259 1.00 73.50 85 LYS A C 1
ATOM 669 O O . LYS A 1 85 ? -16.413 2.140 -8.449 1.00 73.50 85 LYS A O 1
ATOM 674 N N . LEU A 1 86 ? -14.846 1.942 -6.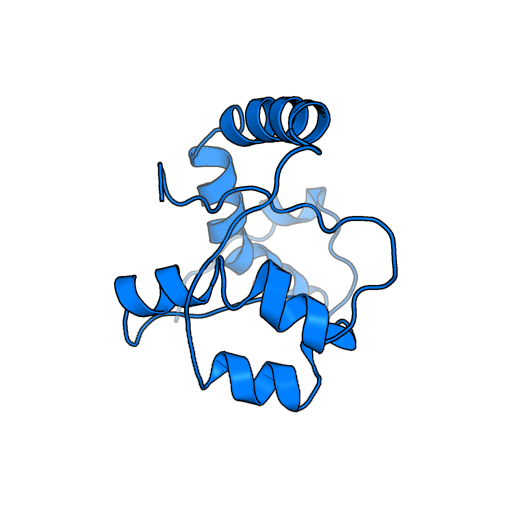858 1.00 75.56 86 LEU A N 1
ATOM 675 C CA . LEU A 1 86 ? -13.754 1.902 -7.830 1.00 75.56 86 LEU A CA 1
ATOM 676 C C . LEU A 1 86 ? -13.913 0.647 -8.705 1.00 75.56 86 LEU A C 1
ATOM 678 O O . LEU A 1 86 ? -14.082 -0.445 -8.170 1.00 75.56 86 LEU A O 1
ATOM 682 N N . PRO A 1 87 ? -13.874 0.727 -10.041 1.00 81.88 87 PRO A N 1
ATOM 683 C CA . PRO A 1 87 ? -14.027 -0.458 -10.880 1.00 81.88 87 PRO A CA 1
ATOM 684 C C . PRO A 1 87 ? -12.761 -1.320 -10.834 1.00 81.88 87 PRO A C 1
ATOM 686 O O . PRO A 1 87 ? -11.649 -0.800 -10.778 1.00 81.88 87 PRO A O 1
ATOM 689 N N . GLN A 1 88 ? -12.905 -2.649 -10.882 1.00 75.62 88 GLN A N 1
ATOM 690 C CA . GLN A 1 88 ? -11.747 -3.555 -10.835 1.00 75.62 88 GLN A CA 1
ATOM 691 C C . GLN A 1 88 ? -10.773 -3.309 -11.986 1.00 75.62 88 GLN A C 1
ATOM 693 O O . GLN A 1 88 ? -9.567 -3.269 -11.778 1.00 75.62 88 GLN A O 1
ATOM 698 N N . GLN A 1 89 ? -11.317 -2.983 -13.155 1.00 77.69 89 GLN A N 1
ATOM 699 C CA . GLN A 1 89 ? -10.548 -2.570 -14.318 1.00 77.69 89 GLN A CA 1
ATOM 700 C C . GLN A 1 89 ? -9.637 -1.364 -14.037 1.00 77.69 89 GLN A C 1
ATOM 702 O O . GLN A 1 89 ? -8.541 -1.297 -14.579 1.00 77.69 89 GLN A O 1
ATOM 707 N N . LEU A 1 90 ? -10.042 -0.416 -13.181 1.00 79.38 90 LEU A N 1
ATOM 708 C CA . LEU A 1 90 ? -9.173 0.701 -12.803 1.00 79.38 90 LEU A CA 1
ATOM 709 C C . LEU A 1 90 ? -7.990 0.219 -11.959 1.00 79.38 90 LEU A C 1
ATOM 711 O O . LEU A 1 90 ? -6.869 0.654 -12.202 1.00 79.38 90 LEU A O 1
ATOM 715 N N . LEU A 1 91 ? -8.216 -0.691 -11.009 1.00 77.88 91 LEU A N 1
ATOM 716 C CA . LEU A 1 91 ? -7.132 -1.263 -10.208 1.00 77.88 91 LEU A CA 1
ATOM 717 C C . LEU A 1 91 ? -6.168 -2.077 -11.068 1.00 77.88 91 LEU A C 1
ATOM 719 O O . LEU A 1 91 ? -4.957 -1.884 -10.974 1.00 77.88 91 LEU A O 1
ATOM 723 N N . ASP A 1 92 ? -6.702 -2.911 -11.956 1.00 76.19 92 ASP A N 1
ATOM 724 C CA . ASP A 1 92 ? -5.903 -3.713 -12.877 1.00 76.19 92 ASP A CA 1
ATOM 725 C C . ASP A 1 92 ? -5.090 -2.802 -13.808 1.00 76.19 92 ASP A C 1
ATOM 727 O O . ASP A 1 92 ? -3.888 -2.998 -13.974 1.00 76.19 92 ASP A O 1
ATOM 731 N N . ASN A 1 93 ? -5.696 -1.732 -14.333 1.00 80.38 93 ASN A N 1
ATOM 732 C CA . ASN A 1 93 ? -4.995 -0.731 -15.139 1.00 80.38 93 ASN A CA 1
ATOM 733 C C . ASN A 1 93 ? -3.873 -0.039 -14.353 1.00 80.38 93 ASN A C 1
ATOM 735 O O . ASN A 1 93 ? -2.787 0.174 -14.892 1.00 80.38 93 ASN A O 1
ATOM 739 N N . VAL A 1 94 ? -4.098 0.305 -13.081 1.00 78.44 94 VAL A N 1
ATOM 740 C CA . VAL A 1 94 ? -3.072 0.926 -12.229 1.00 78.44 94 VAL A CA 1
ATOM 741 C C . VAL A 1 94 ? -1.910 -0.039 -11.995 1.00 78.44 94 VAL A C 1
ATOM 743 O O . VAL A 1 94 ? -0.761 0.368 -12.183 1.00 78.44 94 VAL A O 1
ATOM 746 N N . VAL A 1 95 ? -2.176 -1.306 -11.669 1.00 78.06 95 VAL A N 1
ATOM 747 C CA . VAL A 1 95 ? -1.133 -2.330 -11.481 1.00 78.06 95 VAL A CA 1
ATOM 748 C C . VAL A 1 95 ? -0.359 -2.561 -12.781 1.00 78.06 95 VAL A C 1
ATOM 750 O O . VAL A 1 95 ? 0.862 -2.427 -12.798 1.00 78.06 95 VAL A O 1
ATOM 753 N N . GLN A 1 96 ? -1.051 -2.807 -13.894 1.00 77.06 96 GLN A N 1
ATOM 754 C CA . GLN A 1 96 ? -0.419 -3.075 -15.192 1.00 77.06 96 GLN A CA 1
ATOM 755 C C . GLN A 1 96 ? 0.335 -1.856 -15.746 1.00 77.06 96 GLN A C 1
ATOM 757 O O . GLN A 1 96 ? 1.352 -1.996 -16.424 1.00 77.06 96 GLN A O 1
ATOM 762 N N . SER A 1 97 ? -0.100 -0.635 -15.413 1.00 80.94 97 SER A N 1
ATOM 763 C CA . SER A 1 97 ? 0.608 0.586 -15.818 1.00 80.94 97 SER A CA 1
ATOM 764 C C . SER A 1 97 ? 1.972 0.761 -15.148 1.00 80.94 97 SER A C 1
ATOM 766 O O . SER A 1 97 ? 2.743 1.608 -15.599 1.00 80.94 97 SER A O 1
ATOM 768 N N . MET A 1 98 ? 2.291 0.012 -14.082 1.00 82.62 98 MET A N 1
ATOM 769 C CA . MET A 1 98 ? 3.597 0.114 -13.419 1.00 82.62 98 MET A CA 1
ATOM 770 C C . MET A 1 98 ? 4.746 -0.172 -14.381 1.00 82.62 98 MET A C 1
ATOM 772 O O . MET A 1 98 ? 5.728 0.562 -14.355 1.00 82.62 98 MET A O 1
ATOM 776 N N . VAL A 1 99 ? 4.593 -1.146 -15.285 1.00 81.88 99 VAL A N 1
ATOM 777 C CA . VAL A 1 99 ? 5.611 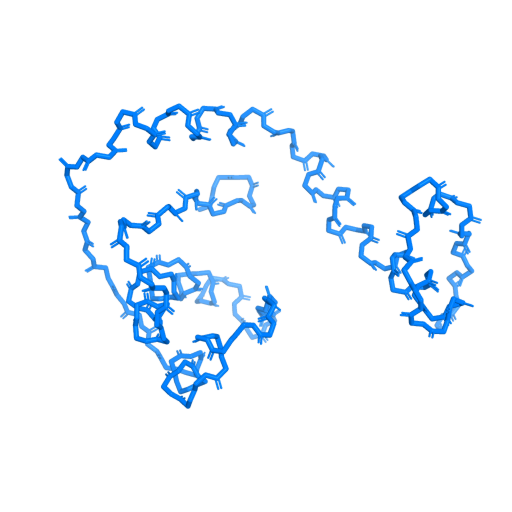-1.467 -16.301 1.00 81.88 99 VAL A CA 1
ATOM 778 C C . VAL A 1 99 ? 5.908 -0.240 -17.167 1.00 81.88 99 VAL A C 1
ATOM 780 O O . VAL A 1 99 ? 7.046 0.215 -17.236 1.00 81.88 99 VAL A O 1
ATOM 783 N N . ARG A 1 100 ? 4.863 0.400 -17.703 1.00 81.00 100 ARG A N 1
ATOM 784 C CA . ARG A 1 100 ? 5.007 1.609 -18.531 1.00 81.00 100 ARG A CA 1
ATOM 785 C C . ARG A 1 100 ? 5.580 2.787 -17.753 1.00 81.00 100 ARG A C 1
ATOM 787 O O . ARG A 1 100 ? 6.374 3.553 -18.283 1.00 81.00 100 ARG A O 1
ATOM 794 N N . ARG A 1 101 ? 5.187 2.959 -16.488 1.00 82.88 101 ARG A N 1
ATOM 795 C CA . ARG A 1 101 ? 5.722 4.028 -15.629 1.00 82.88 101 ARG A CA 1
ATOM 796 C C . ARG A 1 101 ? 7.207 3.827 -15.335 1.00 82.88 101 ARG A C 1
ATOM 798 O O . ARG A 1 101 ? 7.950 4.804 -15.344 1.00 82.88 101 ARG A O 1
ATOM 805 N N . VAL A 1 102 ? 7.647 2.587 -15.129 1.00 82.81 102 VAL A N 1
ATOM 806 C CA . VAL A 1 102 ? 9.068 2.248 -14.970 1.00 82.81 102 VAL A CA 1
ATOM 807 C C . VAL A 1 102 ? 9.837 2.551 -16.257 1.00 82.81 102 VAL A C 1
ATOM 809 O O . VAL A 1 102 ? 10.858 3.229 -16.200 1.00 82.81 102 VAL A O 1
ATOM 812 N N . GLU A 1 103 ? 9.316 2.166 -17.421 1.00 79.06 103 GLU A N 1
ATOM 813 C CA . GLU A 1 103 ? 9.922 2.485 -18.725 1.00 79.06 103 GLU A CA 1
ATOM 814 C C . GLU A 1 103 ? 10.029 3.999 -18.970 1.00 79.06 103 GLU A C 1
ATOM 816 O O . GLU A 1 103 ? 11.081 4.498 -19.384 1.00 79.06 103 GLU A O 1
ATOM 821 N N . CYS A 1 104 ? 8.970 4.755 -18.654 1.00 80.94 104 CYS A N 1
ATOM 822 C CA . CYS A 1 104 ? 8.983 6.219 -18.700 1.00 80.94 104 CYS A CA 1
ATOM 823 C C . CYS A 1 104 ? 10.083 6.781 -17.793 1.00 80.94 104 CYS A C 1
ATOM 825 O O . CYS A 1 104 ? 10.824 7.671 -18.201 1.00 80.94 104 CYS A O 1
ATOM 827 N N . CYS A 1 105 ? 10.193 6.260 -16.567 1.00 83.44 105 CYS A N 1
ATOM 828 C CA . CYS A 1 105 ? 11.195 6.679 -15.590 1.00 83.44 105 CYS A CA 1
ATOM 829 C C . CYS A 1 105 ? 12.613 6.460 -16.125 1.00 83.44 105 CYS A C 1
ATOM 831 O O . CYS A 1 105 ? 13.442 7.365 -16.060 1.00 83.44 105 CYS A O 1
ATOM 833 N N . ILE A 1 106 ? 12.873 5.283 -16.701 1.00 82.94 106 ILE A N 1
ATOM 834 C CA . ILE A 1 106 ? 14.167 4.924 -17.291 1.00 82.94 106 ILE A CA 1
ATOM 835 C C . ILE A 1 106 ? 14.492 5.858 -18.459 1.00 82.94 106 ILE A C 1
ATOM 837 O O . ILE A 1 106 ? 15.570 6.450 -18.487 1.00 82.94 106 ILE A O 1
ATOM 841 N N . THR A 1 107 ? 13.543 6.054 -19.378 1.00 83.31 107 THR A N 1
ATOM 842 C CA . THR A 1 107 ? 13.725 6.921 -20.555 1.00 83.31 107 THR A CA 1
ATOM 843 C C . THR A 1 107 ? 13.955 8.380 -20.162 1.00 83.31 107 THR A C 1
ATOM 845 O O . THR A 1 107 ? 14.705 9.101 -20.813 1.00 83.31 107 THR A O 1
ATOM 848 N N . LEU A 1 108 ? 13.327 8.825 -19.073 1.00 82.75 108 LEU A N 1
ATOM 849 C CA . LEU A 1 108 ? 13.486 10.170 -18.525 1.00 82.75 108 LEU A CA 1
ATOM 850 C C . LEU A 1 108 ? 14.620 10.270 -17.494 1.00 82.75 108 LEU A C 1
ATOM 852 O O . LEU A 1 108 ? 14.733 11.303 -16.834 1.00 82.75 108 LEU A O 1
ATOM 856 N N . HIS A 1 109 ? 15.451 9.235 -17.340 1.00 83.69 109 HIS A N 1
ATOM 857 C CA . HIS A 1 109 ? 16.577 9.191 -16.402 1.00 83.69 109 HIS A CA 1
ATOM 858 C C . HIS A 1 109 ? 16.195 9.567 -14.957 1.00 83.69 109 HIS A C 1
ATOM 860 O O . HIS A 1 109 ? 16.885 10.341 -14.295 1.00 83.69 109 HIS A O 1
ATOM 866 N N . GLY A 1 110 ? 15.062 9.057 -14.471 1.00 82.88 110 GLY A N 1
ATOM 867 C CA . GLY A 1 110 ? 14.583 9.287 -13.105 1.00 82.88 110 GLY A CA 1
ATOM 868 C C . GLY A 1 110 ? 13.882 10.629 -12.881 1.00 82.88 110 GLY A C 1
ATOM 869 O O . GLY A 1 110 ? 13.530 10.953 -11.747 1.00 82.88 110 GLY A O 1
ATOM 870 N N . ARG A 1 111 ? 13.670 11.436 -13.928 1.00 84.25 111 ARG A N 1
ATOM 871 C CA . ARG A 1 111 ? 12.941 12.707 -13.807 1.00 84.25 111 ARG A CA 1
ATOM 872 C C . ARG A 1 111 ? 11.441 12.480 -13.613 1.00 84.25 111 ARG A C 1
ATOM 874 O O . ARG A 1 111 ? 10.892 11.436 -13.954 1.00 84.25 111 ARG A O 1
ATOM 881 N N . HIS A 1 112 ? 10.774 13.509 -13.091 1.00 85.19 112 HIS A N 1
ATOM 882 C CA . HIS A 1 112 ? 9.330 13.505 -12.881 1.00 85.19 112 HIS A CA 1
ATOM 883 C C . HIS A 1 112 ? 8.567 13.153 -14.169 1.00 85.19 112 HIS A C 1
ATOM 885 O O . HIS A 1 112 ? 8.729 13.802 -15.205 1.00 85.19 112 HIS A O 1
ATOM 891 N N . ILE A 1 113 ? 7.684 12.159 -14.072 1.00 79.69 113 ILE A N 1
ATOM 892 C CA . ILE A 1 113 ? 6.845 11.693 -15.176 1.00 79.69 113 ILE A CA 1
ATOM 893 C C . ILE A 1 113 ? 5.526 12.458 -15.132 1.00 79.69 113 ILE A C 1
ATOM 895 O O . ILE A 1 113 ? 4.758 12.342 -14.179 1.00 79.69 113 ILE A O 1
ATOM 899 N N . HIS A 1 114 ? 5.229 13.226 -16.178 1.00 77.62 114 HIS A N 1
ATOM 900 C CA . HIS A 1 114 ? 3.915 13.844 -16.309 1.00 77.62 114 HIS A CA 1
ATOM 901 C C . HIS A 1 114 ? 2.884 12.789 -16.767 1.00 77.62 114 HIS A C 1
ATOM 903 O O . HIS A 1 114 ? 3.145 12.112 -17.765 1.00 77.62 114 HIS A O 1
ATOM 909 N N . PRO A 1 115 ? 1.708 12.651 -16.119 1.00 69.25 115 PRO A N 1
ATOM 910 C CA . PRO A 1 115 ? 0.752 11.570 -16.402 1.00 69.25 115 PRO A CA 1
ATOM 911 C C . PRO A 1 115 ? 0.304 11.475 -17.867 1.00 69.25 115 PRO A C 1
ATOM 913 O O . PRO A 1 115 ? 0.058 10.387 -18.377 1.00 69.25 115 PRO A O 1
ATOM 916 N N . VAL A 1 116 ? 0.259 12.615 -18.563 1.00 73.12 116 VAL A N 1
ATOM 917 C CA . VAL A 1 116 ? -0.111 12.707 -19.987 1.00 73.12 116 VAL A CA 1
ATOM 918 C C . VAL A 1 116 ? 0.917 12.043 -20.907 1.00 73.12 116 VAL A C 1
ATOM 920 O O . VAL A 1 116 ? 0.571 11.677 -22.021 1.00 73.12 116 VAL A O 1
ATOM 923 N N . LEU A 1 117 ? 2.164 11.859 -20.466 1.00 66.00 117 LEU A N 1
ATOM 924 C CA . LEU A 1 117 ? 3.216 11.260 -21.290 1.00 66.00 117 LEU A CA 1
ATOM 925 C C . LEU A 1 117 ? 3.197 9.724 -21.249 1.00 66.00 117 LEU A C 1
ATOM 927 O O . LEU A 1 117 ? 3.652 9.097 -22.197 1.00 66.00 117 LEU A O 1
ATOM 931 N N . ILE A 1 118 ? 2.612 9.118 -20.209 1.00 65.75 118 ILE A N 1
ATOM 932 C CA . ILE A 1 118 ? 2.574 7.658 -19.992 1.00 65.75 118 ILE A CA 1
ATOM 933 C C . ILE A 1 118 ? 1.980 6.874 -21.186 1.00 65.75 118 ILE A C 1
ATOM 935 O O . ILE A 1 118 ? 2.526 5.824 -21.521 1.00 65.75 118 ILE A O 1
ATOM 939 N N . PRO A 1 119 ? 0.913 7.333 -21.877 1.00 65.94 119 PRO A N 1
ATOM 940 C CA . PRO A 1 119 ? 0.363 6.626 -23.038 1.00 65.94 119 PRO A CA 1
ATOM 941 C C . PRO A 1 119 ? 1.260 6.640 -24.287 1.00 65.94 119 PRO A C 1
ATOM 943 O O . PRO A 1 119 ? 1.038 5.833 -25.187 1.00 65.94 119 PRO A O 1
ATOM 946 N N . PHE A 1 120 ? 2.232 7.554 -24.372 1.00 65.00 120 PHE A N 1
ATOM 947 C CA . PHE A 1 120 ? 3.067 7.751 -25.565 1.00 65.00 120 PHE A CA 1
ATOM 948 C C . PHE A 1 120 ? 4.345 6.908 -25.563 1.00 65.00 120 PHE A C 1
ATOM 950 O O . PHE A 1 120 ? 4.979 6.762 -26.609 1.00 65.00 120 PHE A O 1
ATOM 957 N N . PHE A 1 121 ? 4.697 6.306 -24.428 1.00 57.53 121 PHE A N 1
ATOM 958 C CA . PHE A 1 121 ? 5.745 5.295 -24.368 1.00 57.53 121 PHE A CA 1
ATOM 959 C C . PHE A 1 121 ? 5.144 3.962 -24.826 1.00 57.53 121 PHE A C 1
ATOM 961 O O . PHE A 1 121 ? 4.358 3.323 -24.124 1.00 57.53 121 PHE A O 1
ATOM 968 N N . LYS A 1 122 ? 5.435 3.600 -26.080 1.00 54.75 122 LYS A N 1
ATOM 969 C CA . LYS A 1 122 ? 5.074 2.299 -26.648 1.00 54.75 122 LYS A CA 1
ATOM 970 C C . LYS A 1 122 ? 5.995 1.244 -26.062 1.00 54.75 122 LYS A C 1
ATOM 972 O O . LYS A 1 122 ? 7.199 1.442 -26.090 1.00 54.75 122 LYS A O 1
ATOM 977 N N . VAL A 1 123 ? 5.412 0.134 -25.623 1.00 48.88 123 VAL A N 1
ATOM 978 C CA . VAL A 1 123 ? 6.124 -1.094 -25.258 1.00 48.88 123 VAL A CA 1
ATOM 979 C C . VAL A 1 123 ? 6.769 -1.667 -26.530 1.00 48.88 123 VAL A C 1
ATOM 981 O O . VAL A 1 123 ? 6.018 -2.076 -27.422 1.00 48.88 123 VAL A O 1
ATOM 984 N N . PRO A 1 124 ? 8.104 -1.733 -26.678 1.00 43.91 124 PRO A N 1
ATOM 985 C CA . PRO A 1 124 ? 8.716 -2.809 -27.430 1.00 43.91 124 PRO A CA 1
ATOM 986 C C . PRO A 1 124 ? 8.927 -3.939 -26.420 1.00 43.91 124 PRO A C 1
ATOM 988 O O . PRO A 1 124 ? 9.847 -3.900 -25.607 1.00 43.91 124 PRO A O 1
ATOM 991 N N . VAL A 1 125 ? 7.999 -4.895 -26.381 1.00 48.34 125 VAL A N 1
ATOM 992 C CA . VAL A 1 125 ? 8.203 -6.105 -25.581 1.00 48.34 125 VAL A CA 1
ATOM 993 C C . VAL A 1 125 ? 9.243 -6.922 -26.324 1.00 48.34 125 VAL A C 1
ATOM 995 O O . VAL A 1 125 ? 8.880 -7.627 -27.251 1.00 48.34 125 VAL A O 1
ATOM 998 N N . ASP A 1 126 ? 10.502 -6.793 -25.927 1.00 45.25 126 ASP A N 1
ATOM 999 C CA . ASP A 1 126 ? 11.560 -7.752 -26.229 1.00 45.25 126 ASP A CA 1
ATOM 1000 C C . ASP A 1 126 ? 12.406 -7.900 -24.952 1.00 45.25 126 ASP A C 1
ATOM 1002 O O . ASP A 1 126 ? 13.296 -7.093 -24.674 1.00 45.25 126 ASP A O 1
ATOM 1006 N N . PHE A 1 127 ? 12.045 -8.897 -24.135 1.00 44.25 127 PHE A N 1
ATOM 1007 C CA . PHE A 1 127 ? 12.951 -9.532 -23.173 1.00 44.25 127 PHE A CA 1
ATOM 1008 C C . PHE A 1 127 ? 13.597 -10.742 -23.846 1.00 44.25 127 PHE A C 1
ATOM 1010 O O . PHE A 1 127 ? 12.852 -11.474 -24.539 1.00 44.25 127 PHE A O 1
#

Organism: Trichonephila clavipes (NCBI:txid2585209)

Solvent-accessible surface area (backbone atoms only — not comparable to full-atom values): 8202 Å² total; per-residue (Å²): 115,70,89,92,41,80,81,90,81,79,80,73,95,77,83,83,39,27,66,53,43,38,67,73,42,39,25,63,51,49,32,64,48,41,74,72,61,40,96,78,58,78,88,86,82,73,88,49,70,33,67,69,31,69,70,29,54,54,39,77,75,47,72,70,71,84,88,90,89,93,71,68,53,75,62,48,47,57,53,47,55,55,59,67,66,54,55,64,69,58,55,51,48,56,60,62,42,46,60,49,51,50,53,52,27,61,77,51,71,72,45,90,78,59,79,85,54,53,82,73,63,73,83,79,88,77,132